Protein AF-A0A5K1EI68-F1 (afdb_monomer_lite)

pLDDT: mean 71.19, std 14.64, range [39.06, 86.88]

Foldseek 3Di:
DDPLVVVLVCLCPPPDLCSRQQNPPHVVSVCPRPVNVPPPPVVVVVVVVVVVVVPDDPDD

Sequence (60 aa):
VSLEARQLIHRLLHRDPISRLGSNGGANEIKQHPFFRGINWPLIRCMVLYRSFSCEHRVG

InterPro domains:
  IPR011009 Protein kinase-like domain superfamily [SSF56112] (1-53)

Radius of gyration: 16.69 Å; chains: 1; bo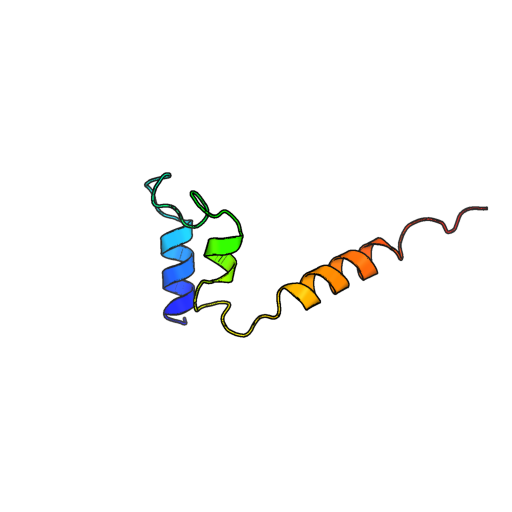unding box: 42×32×41 Å

Secondary structure (DSSP, 8-state):
--HHHHHHHHHHT-SSSSSSTTTTTTHHHHHTSGGGTT--HHHHHHHHHHHHTTSS----

Structure (mmCIF, N/CA/C/O backbone):
data_AF-A0A5K1EI68-F1
#
_entry.id   AF-A0A5K1EI68-F1
#
loop_
_atom_site.group_PDB
_atom_site.id
_atom_site.type_symbol
_atom_site.label_atom_id
_atom_site.label_alt_id
_atom_site.label_comp_id
_atom_site.label_asym_id
_atom_site.label_entity_id
_atom_site.label_seq_id
_atom_site.pdbx_PDB_ins_code
_atom_site.Cartn_x
_atom_site.Cartn_y
_atom_site.Cartn_z
_atom_site.occupancy
_atom_site.B_iso_or_equiv
_atom_site.auth_seq_id
_atom_site.auth_comp_id
_atom_site.auth_asym_id
_atom_site.auth_atom_id
_atom_site.pdbx_PDB_model_num
ATOM 1 N N . VAL A 1 1 ? -18.326 -9.503 -1.871 1.00 60.88 1 VAL A N 1
ATOM 2 C CA . VAL A 1 1 ? -16.902 -9.092 -1.989 1.00 60.88 1 VAL A CA 1
ATOM 3 C C . VAL A 1 1 ? -16.798 -7.594 -1.760 1.00 60.88 1 VAL A C 1
ATOM 5 O O . VAL A 1 1 ? -17.616 -6.876 -2.321 1.00 60.88 1 VAL A O 1
ATOM 8 N N . SER A 1 2 ? -15.867 -7.131 -0.916 1.00 82.06 2 SER A N 1
ATOM 9 C CA . SER A 1 2 ? -15.707 -5.696 -0.627 1.00 82.06 2 SER A CA 1
ATOM 10 C C . SER A 1 2 ? -15.152 -4.951 -1.852 1.00 82.06 2 SER A C 1
ATOM 12 O O . SER A 1 2 ? -14.403 -5.525 -2.653 1.00 82.06 2 SER A O 1
ATOM 14 N N . LEU A 1 3 ? -15.539 -3.685 -2.025 1.00 85.94 3 LEU A N 1
ATOM 15 C CA . LEU A 1 3 ? -15.112 -2.862 -3.161 1.00 85.94 3 LEU A CA 1
ATOM 16 C C . LEU A 1 3 ? -13.592 -2.649 -3.145 1.00 85.94 3 LEU A C 1
ATOM 18 O O . LEU A 1 3 ? -12.932 -2.705 -4.181 1.00 85.94 3 LEU A O 1
ATOM 22 N N . GLU A 1 4 ? -13.041 -2.488 -1.951 1.00 83.12 4 GLU A N 1
ATOM 23 C CA . GLU A 1 4 ? -11.633 -2.249 -1.661 1.00 83.12 4 GLU A CA 1
ATOM 24 C C . GLU A 1 4 ? -10.791 -3.479 -2.015 1.00 83.12 4 GLU A C 1
ATOM 26 O O . GLU A 1 4 ? -9.725 -3.342 -2.612 1.00 83.12 4 GLU A O 1
ATOM 31 N N . ALA A 1 5 ? -11.285 -4.687 -1.720 1.00 83.56 5 ALA A N 1
ATOM 32 C CA . ALA A 1 5 ? -10.634 -5.935 -2.112 1.00 83.56 5 ALA A CA 1
ATOM 33 C C . ALA A 1 5 ? -10.569 -6.072 -3.640 1.00 83.56 5 ALA A C 1
ATOM 35 O O . ALA A 1 5 ? -9.528 -6.410 -4.204 1.00 83.56 5 ALA A O 1
ATOM 36 N N . ARG A 1 6 ? -11.673 -5.758 -4.332 1.00 86.19 6 ARG A N 1
ATOM 37 C CA . ARG A 1 6 ? -11.727 -5.818 -5.800 1.00 86.19 6 ARG A CA 1
ATOM 38 C C . ARG A 1 6 ? -10.797 -4.787 -6.440 1.00 86.19 6 ARG A C 1
ATOM 40 O O . ARG A 1 6 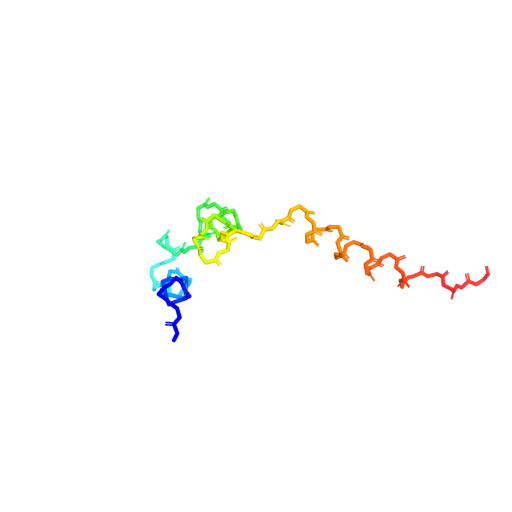? -10.114 -5.105 -7.410 1.00 86.19 6 ARG A O 1
ATOM 47 N N . GLN A 1 7 ? -10.745 -3.575 -5.888 1.00 86.88 7 GLN A N 1
ATOM 48 C CA . GLN A 1 7 ? -9.832 -2.520 -6.331 1.00 86.88 7 GLN A CA 1
ATOM 49 C C . GLN A 1 7 ? -8.367 -2.901 -6.110 1.00 86.88 7 GLN A C 1
ATOM 51 O O . GLN A 1 7 ? -7.554 -2.701 -7.011 1.00 86.88 7 GLN A O 1
ATOM 56 N N . LEU A 1 8 ? -8.039 -3.506 -4.965 1.00 86.88 8 LEU A N 1
ATOM 57 C CA . LEU A 1 8 ? -6.693 -3.996 -4.680 1.00 86.88 8 LEU A CA 1
ATOM 58 C C . LEU A 1 8 ? -6.254 -5.034 -5.721 1.00 86.88 8 LEU A C 1
ATOM 60 O O . LEU A 1 8 ? -5.210 -4.873 -6.349 1.00 86.88 8 LEU A O 1
ATOM 64 N N . ILE A 1 9 ? -7.079 -6.061 -5.948 1.00 86.75 9 ILE A N 1
ATOM 65 C CA . ILE A 1 9 ? -6.800 -7.131 -6.916 1.00 86.75 9 ILE A CA 1
ATOM 66 C C . ILE A 1 9 ? -6.637 -6.553 -8.330 1.00 86.75 9 ILE A C 1
ATOM 68 O O . ILE A 1 9 ? -5.694 -6.904 -9.034 1.00 86.75 9 ILE A O 1
ATOM 72 N N . HIS A 1 10 ? -7.498 -5.613 -8.729 1.00 86.69 10 HIS A N 1
ATOM 73 C CA . HIS A 1 10 ? -7.431 -4.969 -10.043 1.00 86.69 10 HIS A CA 1
ATOM 74 C C . HIS A 1 10 ? -6.164 -4.120 -10.244 1.00 86.69 10 HIS A C 1
ATOM 76 O O . HIS A 1 10 ? -5.631 -4.042 -11.351 1.00 86.69 10 HIS A O 1
ATOM 82 N N . ARG A 1 11 ? -5.666 -3.463 -9.189 1.00 83.75 11 ARG A N 1
ATOM 83 C CA . ARG A 1 11 ? -4.425 -2.676 -9.261 1.00 83.75 11 ARG A CA 1
ATOM 84 C C . ARG A 1 11 ? -3.167 -3.551 -9.181 1.00 83.75 11 ARG A C 1
ATOM 86 O O . ARG A 1 11 ? -2.152 -3.194 -9.769 1.00 83.75 11 ARG A O 1
ATOM 93 N N . LEU A 1 12 ? -3.227 -4.703 -8.511 1.00 85.38 12 LEU A N 1
ATOM 94 C CA . LEU A 1 12 ? -2.138 -5.692 -8.494 1.00 85.38 1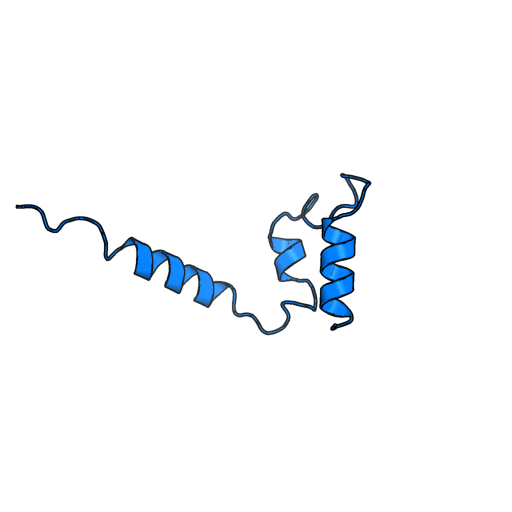2 LEU A CA 1
ATOM 95 C C . LEU A 1 12 ? -2.014 -6.447 -9.824 1.00 85.38 12 LEU A C 1
ATOM 97 O O . LEU A 1 12 ? -0.909 -6.693 -10.297 1.00 85.38 12 LEU A O 1
ATOM 101 N N . LEU A 1 13 ? -3.145 -6.780 -10.450 1.00 84.81 13 LEU A N 1
ATOM 102 C CA . LEU A 1 13 ? -3.216 -7.473 -11.742 1.00 84.81 13 LEU A CA 1
ATOM 103 C C . LEU A 1 13 ? -3.284 -6.500 -12.928 1.00 84.81 13 LEU A C 1
ATOM 105 O O . LEU A 1 13 ? -3.784 -6.851 -13.999 1.00 84.81 13 LEU A O 1
ATOM 109 N N . HIS A 1 14 ? -2.796 -5.270 -12.752 1.00 83.44 14 HIS A N 1
ATOM 110 C CA . HIS A 1 14 ? -2.740 -4.318 -13.852 1.00 83.44 14 HIS A CA 1
ATOM 111 C C . HIS A 1 14 ? -1.813 -4.849 -14.954 1.00 83.44 14 HIS A C 1
ATOM 113 O O . HIS A 1 14 ? -0.673 -5.253 -14.689 1.00 83.44 14 HIS A O 1
ATOM 119 N N . ARG A 1 15 ? -2.331 -4.872 -16.191 1.00 81.31 15 ARG A N 1
ATOM 120 C CA . ARG A 1 15 ? -1.602 -5.361 -17.374 1.00 81.31 15 ARG A CA 1
ATOM 121 C C . ARG A 1 15 ? -0.346 -4.537 -17.639 1.00 81.31 15 ARG A C 1
ATOM 123 O O . ARG A 1 15 ? 0.684 -5.106 -17.981 1.00 81.31 15 ARG A O 1
ATOM 130 N N . ASP A 1 16 ? -0.443 -3.227 -17.444 1.00 79.88 16 ASP A N 1
ATOM 131 C CA . ASP A 1 16 ? 0.684 -2.314 -17.564 1.00 79.88 16 ASP A CA 1
ATOM 132 C C . ASP A 1 16 ? 1.588 -2.407 -16.316 1.00 79.88 16 ASP A C 1
ATOM 134 O O . ASP A 1 16 ? 1.101 -2.222 -15.196 1.00 79.88 16 ASP A O 1
ATOM 138 N N . PRO A 1 17 ? 2.886 -2.723 -16.471 1.00 73.38 17 PRO A N 1
ATOM 139 C CA . PRO A 1 17 ? 3.795 -2.898 -15.344 1.00 73.38 17 PRO A CA 1
ATOM 140 C C . PRO A 1 17 ? 4.153 -1.578 -14.654 1.00 73.38 17 PRO A C 1
ATOM 142 O O . PRO A 1 17 ? 4.497 -1.609 -13.477 1.00 73.38 17 PRO A O 1
ATOM 145 N N . ILE A 1 18 ? 4.054 -0.432 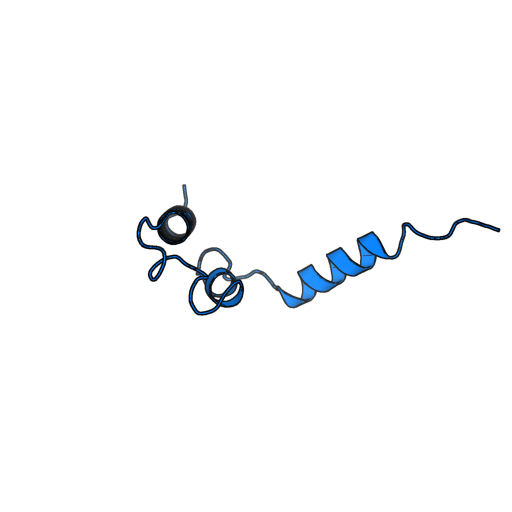-15.332 1.00 75.44 18 ILE A N 1
ATOM 146 C CA . ILE A 1 18 ? 4.380 0.887 -14.767 1.00 75.44 18 ILE A CA 1
ATOM 147 C C . ILE A 1 18 ? 3.234 1.364 -13.866 1.00 75.44 18 ILE A C 1
ATOM 149 O O . ILE A 1 18 ? 3.466 1.911 -12.793 1.00 75.44 18 ILE A O 1
ATOM 153 N N . SER A 1 19 ? 1.994 1.082 -14.267 1.00 76.19 19 SER A N 1
ATOM 154 C CA . SER A 1 19 ? 0.774 1.428 -13.521 1.00 76.19 19 SER A CA 1
ATOM 155 C C . SER A 1 19 ? 0.369 0.379 -12.476 1.00 76.19 19 SER A C 1
ATOM 157 O O . SER A 1 19 ? -0.650 0.532 -11.795 1.00 76.19 19 SER A O 1
ATOM 159 N N . ARG A 1 20 ? 1.125 -0.719 -12.359 1.00 83.06 20 ARG A N 1
ATOM 160 C CA . ARG A 1 20 ? 0.859 -1.783 -11.389 1.00 83.06 20 ARG A CA 1
ATOM 161 C C . ARG A 1 20 ? 1.142 -1.293 -9.971 1.00 83.06 20 ARG A C 1
ATOM 163 O O . ARG A 1 20 ? 2.155 -0.655 -9.694 1.00 83.06 20 ARG A O 1
ATOM 170 N N . LEU A 1 21 ? 0.244 -1.627 -9.048 1.00 78.44 21 LEU A N 1
ATOM 171 C CA . LEU A 1 21 ? 0.408 -1.286 -7.638 1.00 78.44 21 LEU A CA 1
ATOM 172 C C . LEU A 1 21 ? 1.698 -1.902 -7.085 1.00 78.44 21 LEU A C 1
ATOM 174 O O . LEU A 1 21 ? 1.866 -3.121 -7.133 1.00 78.44 21 LEU A O 1
ATOM 178 N N . GLY A 1 22 ? 2.569 -1.066 -6.522 1.00 78.50 22 GLY A N 1
ATOM 179 C CA . GLY A 1 22 ? 3.854 -1.488 -5.973 1.00 78.50 22 GLY A CA 1
ATOM 180 C C . GLY A 1 22 ? 5.032 -1.371 -6.941 1.00 78.50 22 GLY A C 1
ATOM 181 O O . GLY A 1 22 ? 6.145 -1.714 -6.552 1.00 78.50 22 GLY A O 1
ATOM 182 N N . SER A 1 23 ? 4.832 -0.856 -8.156 1.00 75.88 23 SER A N 1
ATOM 183 C CA . SER A 1 23 ? 5.931 -0.602 -9.095 1.00 75.88 23 SER A CA 1
ATOM 184 C C . SER A 1 23 ? 6.769 0.623 -8.730 1.00 75.88 23 SER A C 1
ATOM 186 O O . SER A 1 23 ? 7.969 0.621 -8.984 1.00 75.88 23 SER A O 1
ATOM 188 N N . ASN A 1 24 ? 6.171 1.646 -8.109 1.00 71.50 24 ASN A N 1
ATOM 189 C CA . ASN A 1 24 ?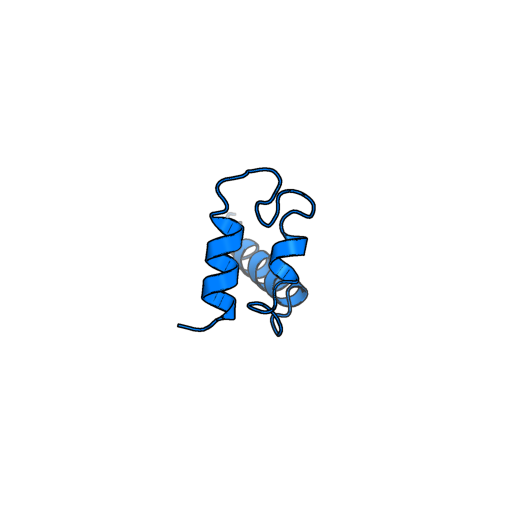 6.861 2.907 -7.821 1.00 71.50 24 ASN A CA 1
ATOM 190 C C . ASN A 1 24 ? 7.219 3.050 -6.330 1.00 71.50 24 ASN A C 1
ATOM 192 O O . ASN A 1 24 ? 8.305 3.509 -5.989 1.00 71.50 24 ASN A O 1
ATOM 196 N N . GLY A 1 25 ? 6.330 2.619 -5.426 1.00 70.56 25 GLY A N 1
ATOM 197 C CA . GLY A 1 25 ? 6.540 2.676 -3.971 1.00 70.56 25 GLY A CA 1
ATOM 198 C C . GLY A 1 25 ? 6.624 1.311 -3.281 1.00 70.56 25 GLY A C 1
ATOM 199 O O . GLY A 1 25 ? 6.581 1.238 -2.047 1.00 70.56 25 GLY A O 1
ATOM 200 N N . GLY A 1 26 ? 6.714 0.218 -4.045 1.00 80.62 26 GLY A N 1
ATOM 201 C CA . GLY A 1 26 ? 6.859 -1.136 -3.513 1.00 80.62 26 GLY A CA 1
ATOM 202 C C . GLY A 1 26 ? 5.723 -1.536 -2.570 1.00 80.62 26 GLY A C 1
ATOM 203 O O . GLY A 1 26 ? 4.551 -1.203 -2.752 1.00 80.62 26 GLY A O 1
ATOM 204 N N . ALA A 1 27 ? 6.085 -2.217 -1.483 1.00 79.00 27 ALA A N 1
ATOM 205 C CA . ALA A 1 27 ? 5.129 -2.613 -0.455 1.00 79.00 27 ALA A CA 1
ATOM 206 C C . ALA A 1 27 ? 4.451 -1.421 0.247 1.00 79.00 27 ALA A C 1
ATOM 208 O O . ALA A 1 27 ? 3.434 -1.618 0.904 1.00 79.00 27 ALA A O 1
ATOM 209 N N . ASN A 1 28 ? 4.979 -0.195 0.147 1.00 78.38 28 ASN A N 1
ATOM 210 C CA . ASN A 1 28 ? 4.397 0.964 0.821 1.00 78.38 28 ASN A CA 1
ATOM 211 C C . ASN A 1 28 ? 3.067 1.401 0.182 1.00 78.38 28 ASN A C 1
ATOM 213 O O . ASN A 1 28 ? 2.121 1.703 0.903 1.00 78.38 28 ASN A O 1
ATOM 217 N N . GLU A 1 29 ? 2.954 1.346 -1.149 1.00 81.56 29 GLU A N 1
ATOM 218 C CA . GLU A 1 29 ? 1.696 1.640 -1.862 1.00 81.56 29 GLU A CA 1
ATOM 219 C C . GLU A 1 29 ? 0.598 0.627 -1.529 1.00 81.56 29 GLU A C 1
ATOM 221 O O . GLU A 1 29 ? -0.569 0.982 -1.375 1.00 81.56 29 GLU A O 1
ATOM 226 N N . ILE A 1 30 ? 0.984 -0.639 -1.360 1.00 83.00 30 ILE A N 1
ATOM 227 C CA . ILE A 1 30 ? 0.066 -1.710 -0.969 1.00 83.00 30 ILE A CA 1
ATOM 228 C C . ILE A 1 30 ? -0.444 -1.450 0.453 1.00 83.00 30 ILE A C 1
ATOM 230 O O . ILE A 1 30 ? -1.646 -1.497 0.693 1.00 83.00 30 ILE A O 1
ATOM 234 N N . LYS A 1 31 ? 0.453 -1.099 1.385 1.00 79.00 31 LYS A N 1
ATOM 235 C CA . LYS A 1 31 ? 0.120 -0.810 2.791 1.00 79.00 31 LYS A CA 1
ATOM 236 C C . LYS A 1 31 ? -0.805 0.394 2.970 1.00 79.00 31 LYS A C 1
ATOM 238 O O . LYS A 1 31 ? -1.589 0.402 3.915 1.00 79.00 31 LYS A O 1
ATOM 243 N N . GLN A 1 32 ? -0.704 1.393 2.093 1.00 81.31 32 GLN A N 1
ATOM 244 C CA . GLN A 1 32 ? -1.547 2.594 2.108 1.00 81.31 32 GLN A CA 1
ATOM 245 C C . GLN A 1 32 ? -2.930 2.374 1.474 1.00 81.31 32 GLN A C 1
ATOM 247 O O . GLN A 1 32 ? -3.799 3.240 1.586 1.00 81.31 32 GLN A O 1
ATOM 252 N N . HIS A 1 33 ? -3.167 1.234 0.815 1.00 83.75 33 HIS A N 1
ATOM 253 C CA . HIS A 1 33 ? -4.452 0.962 0.183 1.00 83.75 33 HIS A CA 1
ATOM 254 C C . HIS A 1 33 ? -5.576 0.881 1.237 1.00 83.75 33 HIS A C 1
ATOM 256 O O . HIS A 1 33 ? -5.383 0.246 2.277 1.00 83.75 33 HIS A O 1
ATOM 262 N N . PRO A 1 34 ? -6.781 1.428 0.969 1.00 83.62 34 PRO A N 1
ATOM 263 C CA . PRO A 1 34 ? -7.908 1.412 1.910 1.00 83.62 34 PRO A CA 1
ATOM 264 C C . PRO A 1 34 ? -8.286 0.018 2.417 1.00 83.62 34 PRO A C 1
ATOM 266 O O . PRO A 1 34 ? -8.777 -0.116 3.530 1.00 83.62 34 PRO A O 1
ATOM 269 N N . PHE A 1 35 ? -8.004 -1.020 1.626 1.00 83.62 35 PHE A N 1
ATOM 270 C CA . PHE A 1 35 ? -8.182 -2.419 2.027 1.00 83.62 35 PHE A CA 1
ATOM 271 C C . PHE A 1 35 ? -7.401 -2.783 3.301 1.00 83.62 35 PHE A C 1
ATOM 273 O O . PHE A 1 35 ? -7.877 -3.574 4.106 1.00 83.62 35 PHE A O 1
ATOM 280 N N . PHE A 1 36 ? -6.223 -2.188 3.506 1.00 81.38 36 PHE A N 1
ATOM 281 C CA . PHE A 1 36 ? -5.393 -2.408 4.691 1.00 81.38 36 PHE A CA 1
ATOM 282 C C . PHE A 1 36 ? -5.515 -1.279 5.730 1.00 81.38 36 PHE A C 1
ATOM 284 O O . PHE A 1 36 ? -4.740 -1.228 6.690 1.00 81.38 36 PHE A O 1
ATOM 291 N N . ARG A 1 37 ? -6.480 -0.362 5.570 1.00 78.56 37 ARG A N 1
ATOM 292 C CA . ARG A 1 37 ? -6.731 0.725 6.523 1.00 78.56 37 ARG A CA 1
ATOM 293 C C . ARG A 1 37 ? -7.232 0.128 7.840 1.00 78.56 37 ARG A C 1
ATOM 295 O O . ARG A 1 37 ? -8.343 -0.379 7.912 1.00 78.56 37 ARG A O 1
ATOM 302 N N . GLY A 1 38 ? -6.394 0.188 8.874 1.00 75.62 38 GLY A N 1
ATOM 303 C CA . GLY A 1 38 ? -6.648 -0.435 10.182 1.00 75.62 38 GLY A CA 1
ATOM 304 C C . GLY A 1 38 ? -5.659 -1.544 10.545 1.00 75.62 38 GLY A C 1
ATOM 305 O O . GLY A 1 38 ? -5.671 -2.027 11.674 1.00 75.62 38 GLY A O 1
ATOM 306 N N . ILE A 1 39 ? -4.760 -1.918 9.629 1.00 75.69 39 ILE A N 1
ATOM 307 C CA . ILE A 1 39 ? -3.678 -2.856 9.920 1.00 75.69 39 ILE A CA 1
ATOM 308 C C . ILE A 1 39 ? -2.460 -2.107 10.468 1.00 75.69 39 ILE A C 1
ATOM 310 O O . ILE A 1 39 ? -1.849 -1.274 9.798 1.00 75.69 39 ILE A O 1
ATOM 314 N N . ASN A 1 40 ? -2.066 -2.458 11.692 1.00 75.31 40 ASN A N 1
ATOM 315 C CA . ASN A 1 40 ? -0.842 -1.974 12.321 1.00 75.31 40 ASN A CA 1
ATOM 316 C C . ASN A 1 40 ? 0.374 -2.757 11.805 1.00 75.31 40 ASN A C 1
ATOM 318 O O . ASN A 1 40 ? 0.863 -3.695 12.437 1.00 75.31 40 ASN A O 1
ATOM 322 N N . TRP A 1 41 ? 0.894 -2.340 10.652 1.00 74.38 41 TRP A N 1
ATOM 323 C CA . TRP A 1 41 ? 2.100 -2.904 10.035 1.00 74.38 41 TRP A CA 1
ATOM 324 C C . TRP A 1 41 ? 3.335 -3.009 10.954 1.00 74.38 41 TRP A C 1
ATOM 326 O O . TRP A 1 41 ? 4.070 -3.991 10.812 1.00 74.38 41 TRP A O 1
ATOM 336 N N . PRO A 1 42 ? 3.582 -2.084 11.908 1.00 72.00 42 PRO A N 1
ATOM 337 C CA . PRO A 1 42 ? 4.673 -2.238 12.872 1.00 72.00 42 PRO A CA 1
ATOM 338 C C . PRO A 1 42 ? 4.528 -3.481 13.765 1.00 72.00 42 PRO A C 1
ATOM 340 O O . PRO A 1 42 ? 5.519 -4.155 14.030 1.00 72.00 42 PRO A O 1
ATOM 343 N N . LEU A 1 43 ? 3.300 -3.832 14.168 1.00 65.81 43 LEU A N 1
ATOM 344 C CA . LEU A 1 43 ? 3.023 -4.983 15.040 1.00 65.81 43 LEU A CA 1
ATOM 345 C C . LEU A 1 43 ? 3.178 -6.318 14.302 1.00 65.81 43 LEU A C 1
ATOM 347 O O . LEU A 1 43 ? 3.659 -7.294 14.876 1.00 65.81 43 LEU A O 1
ATOM 351 N N . ILE A 1 44 ? 2.849 -6.344 13.006 1.00 66.69 44 ILE A N 1
ATOM 352 C CA . ILE A 1 44 ? 3.046 -7.525 12.156 1.00 66.69 44 ILE A CA 1
ATOM 353 C C . ILE A 1 44 ? 4.531 -7.893 12.095 1.00 66.69 44 ILE A C 1
ATOM 355 O O . ILE A 1 44 ? 4.872 -9.066 12.219 1.00 66.69 44 ILE A O 1
ATOM 359 N 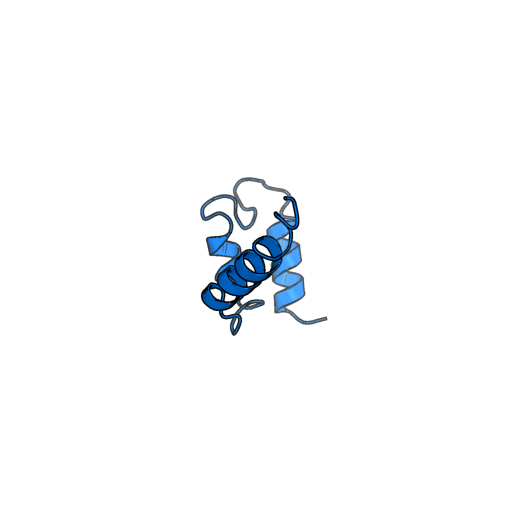N . ARG A 1 45 ? 5.428 -6.903 11.972 1.00 58.22 45 ARG A N 1
ATOM 360 C CA . ARG A 1 45 ? 6.879 -7.138 11.866 1.00 58.22 45 ARG A CA 1
ATOM 361 C C . ARG A 1 45 ? 7.468 -7.767 13.131 1.00 58.22 45 ARG A C 1
ATOM 363 O O . ARG A 1 45 ? 8.373 -8.591 13.028 1.00 58.22 45 ARG A O 1
ATOM 370 N N . CYS A 1 46 ? 6.929 -7.425 14.301 1.00 54.72 46 CYS A N 1
ATOM 371 C CA . CYS A 1 46 ? 7.328 -8.049 15.558 1.00 54.72 46 CYS A CA 1
ATOM 372 C C . CYS A 1 46 ? 6.904 -9.523 15.598 1.00 54.72 46 CYS A C 1
ATOM 374 O O . CYS A 1 46 ? 7.723 -10.378 15.914 1.00 54.72 46 CYS A O 1
ATOM 376 N N . MET A 1 47 ? 5.678 -9.862 15.190 1.00 54.03 47 MET A N 1
ATOM 377 C CA . MET A 1 47 ? 5.206 -11.252 15.244 1.00 54.03 47 MET A CA 1
ATOM 378 C C . MET A 1 47 ? 6.006 -12.203 14.332 1.00 54.03 47 MET A C 1
ATOM 380 O O . MET A 1 47 ? 6.236 -13.353 14.709 1.00 54.03 47 MET A O 1
ATOM 384 N N . VAL A 1 48 ? 6.478 -11.737 13.164 1.00 54.53 48 VAL A N 1
ATOM 385 C CA . VAL A 1 48 ? 7.312 -12.573 12.274 1.00 54.53 48 VAL A CA 1
ATOM 386 C C . VAL A 1 48 ? 8.722 -12.786 12.844 1.00 54.53 48 VAL A C 1
ATOM 388 O O . VAL A 1 48 ? 9.259 -13.882 12.720 1.00 54.53 48 VAL A O 1
ATOM 391 N N . LEU A 1 49 ? 9.300 -11.793 13.534 1.00 49.66 49 LEU A N 1
ATOM 392 C CA . LEU A 1 49 ? 10.609 -11.943 14.187 1.00 49.66 49 LEU A CA 1
ATOM 393 C C . LEU A 1 49 ? 10.546 -12.814 15.451 1.00 49.66 49 LEU A C 1
ATOM 395 O O . LEU A 1 49 ? 11.453 -13.611 15.673 1.00 49.66 49 LEU A O 1
ATOM 399 N N . TYR A 1 50 ? 9.467 -12.745 16.237 1.00 42.22 50 TYR A N 1
ATOM 400 C CA . TYR A 1 50 ? 9.306 -13.605 17.417 1.00 42.22 50 TYR A CA 1
ATOM 401 C C . TYR A 1 50 ? 8.977 -15.069 17.073 1.00 42.22 50 TYR A C 1
ATOM 403 O O . TYR A 1 50 ? 9.285 -15.951 17.870 1.00 42.22 50 TYR A O 1
ATOM 411 N N . ARG A 1 51 ? 8.408 -15.370 15.893 1.00 47.28 51 ARG A N 1
ATOM 412 C CA . ARG A 1 51 ? 8.227 -16.770 15.448 1.00 47.28 51 ARG A CA 1
ATOM 413 C C . ARG A 1 51 ? 9.485 -17.397 14.853 1.00 47.28 51 ARG A C 1
ATOM 415 O O . ARG A 1 51 ? 9.614 -18.613 14.940 1.00 47.28 51 ARG A O 1
ATOM 422 N N . SER A 1 52 ? 10.400 -16.609 14.292 1.00 45.00 52 SER A N 1
ATOM 423 C CA . SER A 1 52 ? 11.662 -17.146 13.761 1.00 45.00 52 SER A CA 1
ATOM 424 C C . SER A 1 52 ? 12.785 -17.221 14.802 1.00 45.00 52 SER A C 1
ATOM 426 O O . SER A 1 52 ? 13.687 -18.029 14.633 1.00 45.00 52 SER A O 1
ATOM 428 N N . PHE A 1 53 ? 12.719 -16.476 15.915 1.00 42.84 53 PHE A N 1
ATOM 429 C CA . PHE A 1 53 ? 13.705 -16.588 17.008 1.00 42.84 53 PHE A CA 1
ATOM 430 C C . PHE A 1 53 ? 13.424 -17.705 18.031 1.00 42.84 53 PHE A C 1
ATOM 432 O O . PHE A 1 53 ? 14.178 -17.852 18.986 1.00 42.84 53 PHE A O 1
ATOM 439 N N . SER A 1 54 ? 12.371 -18.514 17.852 1.00 49.62 54 SER A N 1
ATOM 440 C CA . SER A 1 54 ? 12.089 -19.670 18.727 1.00 49.62 54 SER A CA 1
ATOM 441 C C . SER A 1 54 ? 12.370 -21.027 18.061 1.00 49.62 54 SER A C 1
ATOM 443 O O . SER A 1 54 ? 11.985 -22.068 18.586 1.00 49.62 54 SER A O 1
ATOM 445 N N . CYS A 1 55 ? 13.058 -21.046 16.916 1.00 45.56 55 CYS A N 1
ATOM 446 C CA . CYS A 1 55 ? 13.489 -22.284 16.264 1.00 45.56 55 CYS A CA 1
ATOM 447 C C . CYS A 1 55 ? 14.905 -22.159 15.696 1.00 45.56 55 CYS A C 1
ATOM 449 O O . CYS A 1 55 ? 15.121 -22.410 14.522 1.00 45.56 55 CYS A O 1
ATOM 451 N N . GLU A 1 56 ? 15.885 -21.812 16.530 1.00 52.31 56 GLU A N 1
ATOM 452 C CA . GLU A 1 56 ? 17.236 -22.341 16.339 1.00 52.31 56 GLU A CA 1
ATOM 453 C C . GLU A 1 56 ? 17.969 -22.395 17.687 1.00 52.31 56 GLU A C 1
ATOM 455 O O . GLU A 1 56 ? 17.904 -21.451 18.465 1.00 52.31 56 GLU A O 1
ATOM 460 N N . HIS A 1 57 ? 18.647 -23.515 17.946 1.00 46.50 57 HIS A N 1
ATOM 461 C CA . HIS A 1 57 ? 19.475 -23.822 19.123 1.00 46.50 57 HIS A CA 1
ATOM 462 C C . HIS A 1 57 ? 18.782 -24.356 20.391 1.00 46.50 57 HIS A C 1
ATOM 464 O O . HIS A 1 57 ? 18.982 -23.887 21.506 1.00 46.50 57 HIS A O 1
ATOM 470 N N . ARG A 1 58 ? 18.102 -25.499 20.225 1.00 49.22 58 ARG A N 1
ATOM 471 C CA . ARG A 1 58 ? 18.383 -26.661 21.085 1.00 49.22 58 ARG A CA 1
ATOM 472 C C . ARG A 1 58 ? 19.488 -27.484 20.412 1.00 49.22 58 ARG A C 1
ATOM 474 O O . ARG A 1 58 ? 19.169 -28.417 19.685 1.00 49.22 58 ARG A O 1
ATOM 481 N N . VAL A 1 59 ? 20.753 -27.136 20.628 1.00 50.97 59 VAL A N 1
ATOM 482 C CA . VAL A 1 59 ? 21.889 -28.058 20.458 1.00 50.97 59 VAL A CA 1
ATOM 483 C C . VAL A 1 59 ? 22.956 -27.719 21.500 1.00 50.97 59 VAL A C 1
ATOM 485 O O . VAL A 1 59 ? 23.382 -26.571 21.564 1.00 50.97 59 VAL A O 1
ATOM 488 N N . GLY A 1 60 ? 23.361 -28.732 22.275 1.00 39.06 60 GLY A N 1
ATOM 489 C CA . GLY A 1 60 ? 24.611 -28.773 23.047 1.00 39.06 60 GLY A CA 1
ATOM 490 C C . GLY A 1 60 ? 24.599 -28.058 24.382 1.00 39.06 60 GLY A C 1
ATOM 491 O O . GLY A 1 60 ? 25.109 -26.921 24.414 1.00 39.06 60 GLY A O 1
#

Organism: NCBI:txid210225